Protein AF-U9UB46-F1 (afdb_monomer_lite)

Structure (mmCIF, N/CA/C/O backbone):
data_AF-U9UB46-F1
#
_entry.id   AF-U9UB46-F1
#
loop_
_atom_site.group_PDB
_atom_site.id
_atom_site.type_symbol
_atom_site.label_atom_id
_atom_site.label_alt_id
_atom_site.label_comp_id
_atom_site.label_asym_id
_atom_site.label_entity_id
_atom_site.label_seq_id
_atom_site.pdbx_PDB_ins_code
_atom_site.Cartn_x
_atom_site.Cartn_y
_atom_site.Cartn_z
_atom_site.occupancy
_atom_site.B_iso_or_equiv
_atom_site.auth_seq_id
_atom_site.auth_comp_id
_atom_site.auth_asym_id
_atom_site.auth_atom_id
_atom_site.pdbx_PDB_model_num
ATOM 1 N N . MET A 1 1 ? -21.158 -23.247 42.282 1.00 61.62 1 MET A N 1
ATOM 2 C CA . MET A 1 1 ? -21.347 -22.421 41.066 1.00 61.62 1 MET A CA 1
ATOM 3 C C . MET A 1 1 ? -20.046 -21.757 40.609 1.00 61.62 1 MET A C 1
ATOM 5 O O . MET A 1 1 ? -19.704 -21.899 39.445 1.00 61.62 1 MET A O 1
ATOM 9 N N . VAL A 1 2 ? -19.279 -21.128 41.511 1.00 70.00 2 VAL A N 1
ATOM 10 C CA . VAL A 1 2 ? -18.001 -20.440 41.208 1.00 70.00 2 VAL A CA 1
ATOM 11 C C . VAL A 1 2 ? -16.960 -21.333 40.509 1.00 70.00 2 VAL A C 1
ATOM 13 O O . VAL A 1 2 ? -16.405 -20.925 39.495 1.00 70.00 2 VAL A O 1
ATOM 16 N N . ASN A 1 3 ? -16.767 -22.579 40.958 1.00 81.56 3 ASN A N 1
ATOM 17 C CA . ASN A 1 3 ? -15.775 -23.486 40.353 1.00 81.56 3 ASN A CA 1
ATOM 18 C C . ASN A 1 3 ? -16.046 -23.784 38.868 1.00 81.56 3 ASN A C 1
ATOM 20 O O . ASN A 1 3 ? -15.108 -23.881 38.090 1.00 81.56 3 ASN A O 1
ATOM 24 N N . ASN A 1 4 ? -17.315 -23.866 38.450 1.00 88.19 4 ASN A N 1
ATOM 25 C CA . ASN A 1 4 ? -17.672 -24.110 37.048 1.00 88.19 4 ASN A CA 1
ATOM 26 C C . ASN A 1 4 ? -17.354 -22.896 36.155 1.00 88.19 4 ASN A C 1
ATOM 28 O O . ASN A 1 4 ? -16.895 -23.063 35.028 1.00 88.19 4 ASN A O 1
ATOM 32 N N . ILE A 1 5 ? -17.550 -21.681 36.679 1.00 91.56 5 ILE A N 1
ATOM 33 C CA . ILE A 1 5 ? -17.227 -20.434 35.973 1.00 91.56 5 ILE A CA 1
ATOM 34 C C . ILE A 1 5 ? -15.712 -20.323 35.768 1.00 91.56 5 ILE A C 1
ATOM 36 O O . ILE A 1 5 ? -15.276 -20.035 34.657 1.00 91.56 5 ILE A O 1
ATOM 40 N N . ILE A 1 6 ? -14.915 -20.622 36.801 1.00 92.75 6 ILE A N 1
ATOM 41 C CA . ILE A 1 6 ? -13.445 -20.605 36.716 1.00 92.75 6 ILE A CA 1
ATOM 42 C C . ILE A 1 6 ? -12.946 -21.620 35.680 1.00 92.75 6 ILE A C 1
ATOM 44 O O . ILE A 1 6 ? -12.137 -21.270 34.827 1.00 92.75 6 ILE A O 1
ATOM 48 N N . THR A 1 7 ? -13.466 -22.853 35.683 1.00 93.88 7 THR A N 1
ATOM 49 C CA . THR A 1 7 ? -13.070 -23.864 34.688 1.00 93.88 7 THR A CA 1
ATOM 50 C C . THR A 1 7 ? -13.372 -23.410 33.260 1.00 93.88 7 THR A C 1
ATOM 52 O O . THR A 1 7 ? -12.516 -23.539 32.391 1.00 93.88 7 THR A O 1
ATOM 55 N N . ARG A 1 8 ? -14.553 -22.827 33.012 1.00 95.44 8 ARG A N 1
ATOM 56 C CA . ARG A 1 8 ? -14.918 -22.317 31.680 1.00 95.44 8 ARG A CA 1
ATOM 57 C C . ARG A 1 8 ? -14.024 -21.161 31.232 1.00 95.44 8 ARG A C 1
ATOM 59 O O . ARG A 1 8 ? -13.674 -21.114 30.058 1.00 95.44 8 ARG A O 1
ATOM 66 N N . LEU A 1 9 ? -13.654 -20.258 32.142 1.00 94.94 9 LEU A N 1
ATOM 67 C CA . LEU A 1 9 ? -12.725 -19.165 31.842 1.00 94.94 9 LEU A CA 1
ATOM 68 C C . LEU A 1 9 ? -11.337 -19.692 31.470 1.00 94.94 9 LEU A C 1
ATOM 70 O O . LEU A 1 9 ? -10.798 -19.268 30.454 1.00 94.94 9 LEU A O 1
ATOM 74 N N . ASN A 1 10 ? -10.816 -20.670 32.214 1.00 95.12 10 ASN A N 1
ATOM 75 C CA . ASN A 1 10 ? -9.520 -21.279 31.911 1.00 95.12 10 ASN A CA 1
ATOM 76 C C . ASN A 1 10 ? -9.524 -21.970 30.539 1.00 95.12 10 ASN A C 1
ATOM 78 O O . ASN A 1 10 ? -8.597 -21.788 29.758 1.00 95.12 10 ASN A O 1
ATOM 82 N N . THR A 1 11 ? -10.588 -22.711 30.203 1.00 96.19 11 THR A N 1
ATOM 83 C CA . THR A 1 11 ? -10.715 -23.354 28.884 1.00 96.19 11 THR A CA 1
ATOM 84 C C . THR A 1 11 ? -10.744 -22.336 27.744 1.00 96.19 11 THR A C 1
ATOM 86 O O . THR A 1 11 ? -10.134 -22.567 26.704 1.00 96.19 11 THR A O 1
ATOM 89 N N . ILE A 1 12 ? -11.435 -21.206 27.927 1.00 95.88 12 ILE A N 1
ATOM 90 C CA . ILE A 1 12 ? -11.475 -20.130 26.926 1.00 95.88 12 ILE A CA 1
ATOM 91 C C . ILE A 1 12 ? -10.100 -19.474 26.789 1.00 95.88 12 ILE A C 1
ATOM 93 O O . ILE A 1 12 ? -9.638 -19.261 25.673 1.00 95.88 12 ILE A O 1
ATOM 97 N N . GLU A 1 13 ? -9.434 -19.170 27.904 1.00 96.56 13 GLU A N 1
ATOM 98 C CA . GLU A 1 13 ? -8.098 -18.571 27.893 1.00 96.56 13 GLU A CA 1
ATOM 99 C C . GLU A 1 13 ? -7.085 -19.463 27.165 1.00 96.56 13 GLU A C 1
ATOM 101 O O . GLU A 1 13 ? -6.278 -18.976 26.371 1.00 96.56 13 GLU A O 1
ATOM 106 N N . GLU A 1 14 ? -7.152 -20.772 27.396 1.00 95.75 14 GLU A N 1
ATOM 107 C CA . GLU A 1 14 ? -6.266 -21.747 26.768 1.00 95.75 14 GLU A CA 1
ATOM 108 C C . GLU A 1 14 ? -6.552 -21.919 25.273 1.00 95.75 14 GLU A C 1
ATOM 110 O O . GLU A 1 14 ? -5.617 -21.908 24.471 1.00 95.75 14 GLU A O 1
ATOM 115 N N . ALA A 1 15 ? -7.828 -21.973 24.873 1.00 95.25 15 ALA A N 1
ATOM 116 C CA . ALA A 1 15 ? -8.214 -21.979 23.462 1.00 95.25 15 ALA A CA 1
ATOM 117 C C . ALA A 1 15 ? -7.702 -20.725 22.735 1.00 95.25 15 ALA A C 1
ATOM 119 O O . ALA A 1 15 ? -7.036 -20.838 21.709 1.00 95.25 15 ALA A O 1
ATOM 120 N N . CYS A 1 16 ? -7.905 -19.542 23.324 1.00 95.75 16 CYS A N 1
ATOM 121 C CA . CYS A 1 16 ? -7.392 -18.291 22.773 1.00 95.75 16 CYS A CA 1
ATOM 122 C C . CYS A 1 16 ? -5.865 -18.315 22.636 1.00 95.75 16 CYS A C 1
ATOM 124 O O . CYS A 1 16 ? -5.337 -17.945 21.589 1.00 95.75 16 CYS A O 1
ATOM 126 N N . ARG A 1 17 ? -5.132 -18.762 23.666 1.00 95.19 17 ARG A N 1
ATOM 127 C CA . ARG A 1 17 ? -3.665 -18.868 23.596 1.00 95.19 17 ARG A CA 1
ATOM 128 C C . ARG A 1 17 ? -3.203 -19.785 22.464 1.00 95.19 17 ARG A C 1
ATOM 130 O O . ARG A 1 17 ? -2.252 -19.436 21.764 1.00 95.19 17 ARG A O 1
ATOM 137 N N . ASN A 1 18 ? -3.875 -20.916 22.271 1.00 94.25 18 ASN A N 1
ATOM 138 C CA . ASN A 1 18 ? -3.551 -21.857 21.204 1.00 94.25 18 ASN A CA 1
ATOM 139 C C . ASN A 1 18 ? -3.814 -21.255 19.818 1.00 94.25 18 ASN A C 1
ATOM 141 O O . ASN A 1 18 ? -2.948 -21.350 18.947 1.00 94.25 18 ASN A O 1
ATOM 145 N N . ASP A 1 19 ? -4.940 -20.564 19.636 1.00 96.69 19 ASP A N 1
ATOM 146 C CA . ASP A 1 19 ? -5.269 -19.888 18.377 1.00 96.69 19 ASP A CA 1
ATOM 147 C C . ASP A 1 19 ? -4.234 -18.808 18.035 1.00 96.69 19 ASP A C 1
ATOM 149 O O . ASP A 1 19 ? -3.717 -18.765 16.916 1.00 96.69 19 ASP A O 1
ATOM 153 N N . PHE A 1 20 ? -3.851 -17.976 19.011 1.00 95.50 20 PHE A N 1
ATOM 154 C CA . PHE A 1 20 ? -2.800 -16.974 18.815 1.00 95.50 20 PHE A CA 1
ATOM 155 C C . PHE A 1 20 ? -1.446 -17.608 18.475 1.00 95.50 20 PHE A C 1
ATOM 15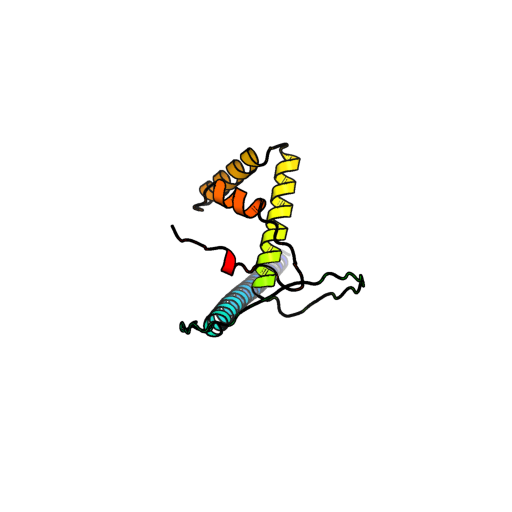7 O O . PHE A 1 20 ? -0.734 -17.095 17.611 1.00 95.50 20 PHE A O 1
ATOM 164 N N . SER A 1 21 ? -1.094 -18.734 19.102 1.00 95.81 21 SER A N 1
ATOM 165 C CA . SER A 1 21 ? 0.140 -19.462 18.787 1.00 95.81 21 SER A CA 1
ATOM 166 C C . SER A 1 21 ? 0.131 -20.011 17.355 1.00 95.81 21 SER A C 1
ATOM 168 O O . SER A 1 21 ? 1.111 -19.844 16.626 1.00 95.81 21 SER A O 1
ATOM 170 N N . ALA A 1 22 ? -0.993 -20.582 16.911 1.00 94.56 22 ALA A N 1
ATOM 171 C CA . ALA A 1 22 ? -1.159 -21.087 15.549 1.00 94.56 22 ALA A CA 1
ATOM 172 C C . ALA A 1 22 ? -1.092 -19.968 14.494 1.00 94.56 22 ALA A C 1
ATOM 174 O O . ALA A 1 22 ? -0.467 -20.133 13.440 1.00 94.56 22 ALA A O 1
ATOM 175 N N . ILE A 1 23 ? -1.687 -18.806 14.785 1.00 95.88 23 ILE A N 1
ATOM 176 C CA . ILE A 1 23 ? -1.578 -17.610 13.941 1.00 95.88 23 ILE A CA 1
ATOM 177 C C . ILE A 1 23 ? -0.115 -17.172 13.839 1.00 95.88 23 ILE A C 1
ATOM 179 O O . ILE A 1 23 ? 0.371 -16.932 12.735 1.00 95.88 23 ILE A O 1
ATOM 183 N N . ASN A 1 24 ? 0.605 -17.120 14.962 1.00 95.62 24 ASN A N 1
ATOM 184 C CA . ASN A 1 24 ? 2.001 -16.693 14.977 1.00 95.62 24 ASN A CA 1
ATOM 185 C C . ASN A 1 24 ? 2.894 -17.626 14.141 1.00 95.62 24 ASN A C 1
ATOM 187 O O . ASN A 1 24 ? 3.654 -17.159 13.295 1.00 95.62 24 ASN A O 1
ATOM 191 N N . ALA A 1 25 ? 2.717 -18.943 14.284 1.00 95.62 25 ALA A N 1
ATOM 192 C CA . ALA A 1 25 ? 3.411 -19.935 13.462 1.00 95.62 25 ALA A CA 1
ATOM 193 C C . ALA A 1 25 ? 3.093 -19.780 11.961 1.00 95.62 25 ALA A C 1
ATOM 195 O O . ALA A 1 25 ? 3.973 -19.914 11.108 1.00 95.62 25 ALA A O 1
ATOM 196 N N . SER A 1 26 ? 1.843 -19.452 11.623 1.00 95.25 26 SER A N 1
ATOM 197 C CA . SER A 1 26 ? 1.428 -19.217 10.234 1.00 95.25 26 SER A CA 1
ATOM 198 C C . SER A 1 26 ? 2.079 -17.963 9.639 1.00 95.25 26 SER A C 1
ATOM 200 O O . SER A 1 26 ? 2.492 -17.979 8.477 1.00 95.25 26 SER A O 1
ATOM 202 N N . ILE A 1 27 ? 2.215 -16.893 10.430 1.00 94.19 27 ILE A N 1
ATOM 203 C CA . ILE A 1 27 ? 2.903 -15.657 10.028 1.00 94.19 27 ILE A CA 1
ATOM 204 C C . ILE A 1 27 ? 4.387 -15.932 9.767 1.00 94.19 27 ILE A C 1
ATOM 206 O O . ILE A 1 27 ? 4.897 -15.546 8.714 1.00 94.19 27 ILE A O 1
ATOM 210 N N . GLU A 1 28 ? 5.069 -16.634 10.675 1.00 96.94 28 GLU A N 1
ATOM 211 C CA . GLU A 1 28 ? 6.480 -17.002 10.501 1.00 96.94 28 GLU A CA 1
ATOM 212 C C . GLU A 1 28 ? 6.692 -17.847 9.239 1.00 96.94 28 GLU A C 1
ATOM 214 O O . GLU A 1 28 ? 7.614 -17.601 8.457 1.00 96.94 28 GLU A O 1
ATOM 219 N N . ASN A 1 29 ? 5.803 -18.810 8.982 1.00 95.81 29 ASN A N 1
ATOM 220 C CA . ASN A 1 29 ? 5.885 -19.643 7.787 1.00 95.81 29 ASN A CA 1
ATOM 221 C C . ASN A 1 29 ? 5.721 -18.821 6.494 1.00 95.81 29 ASN A C 1
ATOM 223 O O . ASN A 1 29 ? 6.482 -19.003 5.543 1.00 95.81 29 ASN A O 1
ATOM 227 N N . LEU A 1 30 ? 4.779 -17.871 6.468 1.00 95.06 30 LEU A N 1
ATOM 228 C CA . LEU A 1 30 ? 4.592 -16.957 5.334 1.00 95.06 30 LEU A CA 1
ATOM 229 C C . LEU A 1 30 ? 5.812 -16.056 5.104 1.00 95.06 30 LEU A C 1
ATOM 231 O O . LEU A 1 30 ? 6.216 -15.847 3.958 1.00 95.06 30 LEU A O 1
ATOM 235 N N . GLN A 1 31 ? 6.418 -15.538 6.175 1.00 94.31 31 GLN A N 1
ATOM 236 C CA . GLN A 1 31 ? 7.637 -14.732 6.083 1.00 94.31 31 GLN A CA 1
ATOM 237 C C . GLN A 1 31 ? 8.795 -15.537 5.486 1.00 94.31 31 GLN A C 1
ATOM 239 O O . GLN A 1 31 ? 9.453 -15.073 4.551 1.00 94.31 31 GLN A O 1
ATOM 244 N N . ASN A 1 32 ? 9.005 -16.762 5.972 1.00 90.94 32 ASN A N 1
ATOM 245 C CA . ASN A 1 32 ? 10.041 -17.657 5.461 1.00 90.94 32 ASN A CA 1
ATOM 246 C C . ASN A 1 32 ? 9.821 -18.004 3.984 1.00 90.94 32 ASN A C 1
ATOM 248 O O . ASN A 1 32 ? 10.773 -18.007 3.199 1.00 90.94 32 ASN A O 1
ATOM 252 N N . GLU A 1 33 ? 8.570 -18.234 3.584 1.00 93.94 33 GLU A N 1
ATOM 253 C CA . GLU A 1 33 ? 8.228 -18.492 2.189 1.00 93.94 33 GLU A CA 1
ATOM 254 C C . GLU A 1 33 ? 8.548 -17.286 1.296 1.00 93.94 33 GLU A C 1
ATOM 256 O O . GLU A 1 33 ? 9.203 -17.449 0.265 1.00 93.94 33 GLU A O 1
ATOM 261 N N . MET A 1 34 ? 8.179 -16.065 1.702 1.00 86.19 34 MET A N 1
ATOM 262 C CA . MET A 1 34 ? 8.523 -14.858 0.939 1.00 86.19 34 MET A CA 1
ATOM 263 C C . MET A 1 34 ? 10.036 -14.684 0.776 1.00 86.19 34 MET A C 1
ATOM 265 O O . MET A 1 34 ? 10.506 -14.396 -0.327 1.00 86.19 34 MET A O 1
ATOM 269 N N . ILE A 1 35 ? 10.808 -14.887 1.849 1.00 89.50 35 ILE A N 1
ATOM 270 C CA . ILE A 1 35 ? 12.276 -14.799 1.810 1.00 89.50 35 ILE A CA 1
ATOM 271 C C . ILE A 1 35 ? 12.842 -15.814 0.812 1.00 89.50 35 ILE A C 1
ATOM 273 O O . ILE A 1 35 ? 13.701 -15.474 -0.008 1.00 89.50 35 ILE A O 1
ATOM 277 N N . ARG A 1 36 ? 12.341 -17.054 0.842 1.00 88.06 36 ARG A N 1
ATOM 278 C CA . ARG A 1 36 ? 12.763 -18.117 -0.075 1.00 88.06 36 ARG A CA 1
ATOM 279 C C . ARG A 1 36 ? 12.480 -17.750 -1.529 1.00 88.06 36 ARG A C 1
ATOM 281 O O . ARG A 1 36 ? 13.377 -17.861 -2.363 1.00 88.06 36 ARG A O 1
ATOM 288 N N . GLN A 1 37 ? 11.268 -17.288 -1.828 1.00 83.38 37 GLN A N 1
ATOM 289 C CA . GLN A 1 37 ? 10.874 -16.896 -3.184 1.00 83.38 37 GLN A CA 1
ATOM 290 C C . GLN A 1 37 ? 11.728 -15.734 -3.705 1.00 83.38 37 GLN A C 1
ATOM 292 O O . GLN A 1 37 ? 12.193 -15.766 -4.846 1.00 83.38 37 GLN A O 1
ATOM 297 N N . TYR A 1 38 ? 12.030 -14.753 -2.852 1.00 77.31 38 TYR A N 1
ATOM 298 C CA . TYR A 1 38 ? 12.912 -13.642 -3.206 1.00 77.31 38 TYR A CA 1
ATOM 299 C C . TYR A 1 38 ? 14.348 -14.104 -3.506 1.00 77.31 38 TYR A C 1
ATOM 301 O O . TYR A 1 38 ? 14.959 -13.676 -4.488 1.00 77.31 38 TYR A O 1
ATOM 309 N N . ALA A 1 39 ? 14.890 -15.026 -2.703 1.00 74.94 39 ALA A N 1
ATOM 310 C CA . ALA A 1 39 ? 16.221 -15.589 -2.924 1.00 74.94 39 ALA A CA 1
ATOM 311 C C . ALA A 1 39 ? 16.315 -16.396 -4.232 1.00 74.94 39 ALA A C 1
ATOM 313 O O . ALA A 1 39 ? 17.333 -16.326 -4.926 1.00 74.94 39 ALA A O 1
ATOM 314 N N . VAL A 1 40 ? 15.262 -17.139 -4.584 1.00 74.81 40 VAL A N 1
ATOM 315 C CA . VAL A 1 40 ? 15.181 -17.890 -5.847 1.00 74.81 40 VAL A CA 1
ATOM 316 C C . VAL A 1 40 ? 15.110 -16.938 -7.039 1.00 74.81 40 VAL A C 1
ATOM 318 O O . VAL A 1 40 ? 15.912 -17.071 -7.961 1.00 74.81 40 VAL A O 1
ATOM 321 N N . ALA A 1 41 ? 14.230 -15.933 -6.999 1.00 70.38 41 ALA A N 1
ATOM 322 C CA . ALA A 1 41 ? 14.102 -14.946 -8.071 1.00 70.38 41 ALA A CA 1
ATOM 323 C C . ALA A 1 41 ? 15.423 -14.200 -8.338 1.00 70.38 41 ALA A C 1
ATOM 325 O O . ALA A 1 41 ? 15.791 -13.983 -9.491 1.00 70.38 41 ALA A O 1
ATOM 326 N N . ARG A 1 42 ? 16.189 -13.885 -7.282 1.00 66.06 42 ARG A N 1
ATOM 327 C CA . ARG A 1 42 ? 17.497 -13.223 -7.400 1.00 66.06 42 ARG A CA 1
ATOM 328 C C . ARG A 1 42 ? 18.570 -14.089 -8.069 1.00 66.06 42 ARG A C 1
ATOM 330 O O . ARG A 1 42 ? 19.461 -13.545 -8.707 1.00 66.06 42 ARG A O 1
ATOM 337 N N . ARG A 1 43 ? 18.514 -15.418 -7.934 1.00 59.66 43 ARG A N 1
ATOM 338 C CA . ARG A 1 43 ? 19.479 -16.335 -8.576 1.00 59.66 43 ARG A CA 1
ATOM 339 C C . ARG A 1 43 ? 19.187 -16.596 -10.053 1.00 59.66 43 ARG A C 1
ATOM 341 O O . ARG A 1 43 ? 20.079 -17.051 -10.757 1.00 59.66 43 ARG A O 1
ATOM 348 N N . ILE A 1 44 ? 17.959 -16.344 -10.503 1.00 59.38 44 ILE A N 1
ATOM 349 C CA . ILE A 1 44 ? 17.527 -16.582 -11.889 1.00 59.38 44 ILE A CA 1
ATOM 350 C C . ILE A 1 44 ? 17.785 -15.350 -12.780 1.00 59.38 44 ILE A C 1
ATOM 352 O O . ILE A 1 44 ? 17.693 -15.460 -14.000 1.00 59.38 44 ILE A O 1
ATOM 356 N N . GLN A 1 45 ? 18.171 -14.193 -12.218 1.00 47.12 45 GLN A N 1
ATOM 357 C CA . GLN A 1 45 ? 18.673 -13.081 -13.034 1.00 47.12 45 GLN A CA 1
ATOM 358 C C . GLN A 1 45 ? 20.022 -13.458 -13.675 1.00 47.12 45 GLN A C 1
ATOM 360 O O . GLN A 1 45 ? 20.973 -13.751 -12.943 1.00 47.12 45 GLN A O 1
ATOM 365 N N . PRO A 1 46 ? 20.141 -13.439 -15.017 1.00 45.09 46 PRO A N 1
ATOM 366 C CA . PRO A 1 46 ? 21.428 -13.565 -15.678 1.00 45.09 46 PRO A CA 1
ATOM 367 C C . PRO A 1 46 ? 22.274 -12.341 -15.326 1.00 45.09 46 PRO A C 1
ATOM 369 O O . PRO A 1 46 ? 21.835 -11.208 -15.499 1.00 45.09 46 PRO A O 1
ATOM 372 N N . VAL A 1 47 ? 23.498 -12.564 -14.850 1.00 46.59 47 VAL A N 1
ATOM 373 C CA . VAL A 1 47 ? 24.552 -11.550 -14.942 1.00 46.59 47 VAL A CA 1
ATOM 374 C C . VAL A 1 47 ? 24.775 -11.318 -16.434 1.00 46.59 47 VAL A C 1
ATOM 376 O O . VAL A 1 47 ? 25.342 -12.174 -17.116 1.00 46.59 47 VAL A O 1
ATOM 379 N N . GLU A 1 48 ? 24.252 -10.210 -16.956 1.00 42.84 48 GLU A N 1
ATOM 380 C CA . GLU A 1 48 ? 24.527 -9.774 -18.320 1.00 42.84 48 GLU A CA 1
ATOM 381 C C . GLU A 1 48 ? 26.034 -9.553 -18.436 1.00 42.84 48 GLU A C 1
ATOM 383 O O . GLU A 1 48 ? 26.616 -8.650 -17.840 1.00 42.84 48 GLU A O 1
ATOM 388 N N . THR A 1 49 ? 26.687 -10.477 -19.134 1.00 40.31 49 THR A N 1
ATOM 389 C CA . THR A 1 49 ? 28.069 -10.310 -19.558 1.00 40.31 49 THR A CA 1
ATOM 390 C C . TH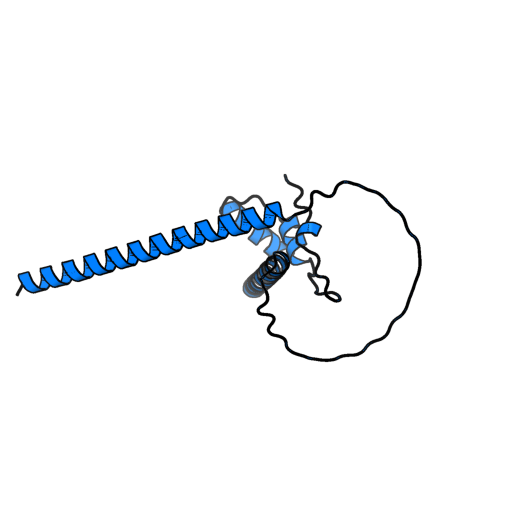R A 1 49 ? 27.997 -9.544 -20.868 1.00 40.31 49 THR A C 1
ATOM 392 O O . THR A 1 49 ? 27.465 -10.068 -21.847 1.00 40.31 49 THR A O 1
ATOM 395 N N . ASP A 1 50 ? 28.486 -8.306 -20.857 1.00 41.75 50 ASP A N 1
ATOM 396 C CA . ASP A 1 50 ? 28.576 -7.424 -22.018 1.00 41.75 50 ASP A CA 1
ATOM 397 C C . ASP A 1 50 ? 29.166 -8.159 -23.230 1.00 41.75 50 ASP A C 1
ATOM 399 O O . ASP A 1 50 ? 30.370 -8.414 -23.296 1.00 41.75 50 ASP A O 1
ATOM 403 N N . GLN A 1 51 ? 28.334 -8.471 -24.224 1.00 39.50 51 GLN A N 1
ATOM 404 C CA . GLN A 1 51 ? 28.799 -8.725 -25.584 1.00 39.50 51 GLN A CA 1
ATOM 405 C C . GLN A 1 51 ? 27.941 -7.940 -26.571 1.00 39.50 51 GLN A C 1
ATOM 407 O O . GLN A 1 51 ? 26.846 -8.330 -26.968 1.00 39.50 51 GLN A O 1
ATOM 412 N N . LEU A 1 52 ? 28.505 -6.794 -26.946 1.00 42.00 52 LEU A N 1
ATOM 413 C CA . LEU A 1 52 ? 28.146 -5.972 -28.089 1.00 42.00 52 LEU A CA 1
ATOM 414 C C . LEU A 1 52 ? 28.069 -6.832 -29.360 1.00 42.00 52 LEU A C 1
ATOM 416 O O . LEU A 1 52 ? 29.066 -7.424 -29.772 1.00 42.00 52 LEU A O 1
ATOM 420 N N . SER A 1 53 ? 26.922 -6.833 -30.034 1.00 33.25 53 SER A N 1
ATOM 421 C CA . SER A 1 53 ? 26.852 -7.183 -31.452 1.00 33.25 53 SER A CA 1
ATOM 422 C C . SER A 1 53 ? 25.754 -6.380 -32.138 1.00 33.25 53 SER A C 1
ATOM 424 O O . SER A 1 53 ? 24.595 -6.392 -31.730 1.00 33.25 53 SER A O 1
ATOM 426 N N . MET A 1 54 ? 26.171 -5.625 -33.150 1.00 37.19 54 MET A N 1
ATOM 427 C CA . MET A 1 54 ? 25.332 -4.796 -34.003 1.00 37.19 54 MET A CA 1
ATOM 428 C C . MET A 1 54 ? 24.551 -5.642 -35.011 1.00 37.19 54 MET A C 1
ATOM 430 O O . MET A 1 54 ? 25.121 -6.557 -35.600 1.00 37.19 54 MET A O 1
ATOM 434 N N . ALA A 1 55 ? 23.312 -5.251 -35.313 1.00 30.41 55 ALA A N 1
ATOM 435 C CA . ALA A 1 55 ? 22.726 -5.447 -36.638 1.00 30.41 55 ALA A CA 1
ATOM 436 C C . ALA A 1 55 ? 21.580 -4.455 -36.893 1.00 30.41 55 ALA A C 1
ATOM 438 O O . ALA A 1 55 ? 20.760 -4.165 -36.026 1.00 30.41 55 ALA A O 1
ATOM 439 N N . ASP A 1 56 ? 21.595 -3.938 -38.113 1.00 32.34 56 ASP A N 1
ATOM 440 C CA . ASP A 1 56 ? 20.895 -2.786 -38.664 1.00 32.34 56 ASP A CA 1
ATOM 441 C C . ASP A 1 56 ? 19.410 -2.991 -39.047 1.00 32.34 56 ASP A C 1
ATOM 443 O O . ASP A 1 56 ? 18.992 -4.072 -39.447 1.00 32.34 56 ASP A O 1
ATOM 447 N N . LYS A 1 57 ? 18.717 -1.838 -39.104 1.00 33.81 57 LYS A N 1
ATOM 448 C CA . LYS A 1 57 ? 17.729 -1.364 -40.109 1.00 33.81 57 LYS A CA 1
ATOM 449 C C . LYS A 1 57 ? 16.257 -1.851 -40.186 1.00 33.81 57 LYS A C 1
ATOM 451 O O . LYS A 1 57 ? 15.935 -3.001 -40.446 1.00 33.81 57 LYS A O 1
ATOM 456 N N . SER A 1 58 ? 15.422 -0.795 -40.221 1.00 36.50 58 SER A N 1
ATOM 457 C CA . SER A 1 58 ? 14.294 -0.456 -41.128 1.00 36.50 58 SER A CA 1
ATOM 458 C C . SER A 1 58 ? 12.841 -0.895 -40.847 1.00 36.50 58 SER A C 1
ATOM 460 O O . SER A 1 58 ? 12.470 -2.045 -41.020 1.00 36.50 58 SER A O 1
ATOM 462 N N . GLU A 1 59 ? 12.047 0.137 -40.518 1.00 34.84 59 GLU A N 1
ATOM 463 C CA . GLU A 1 59 ? 10.779 0.624 -41.115 1.00 34.84 59 GLU A CA 1
ATOM 464 C C . GLU A 1 59 ? 9.491 -0.233 -41.245 1.00 34.84 59 GLU A C 1
ATOM 466 O O . GLU A 1 59 ? 9.421 -1.207 -41.981 1.00 34.84 59 GLU A O 1
ATOM 471 N N . THR A 1 60 ? 8.423 0.346 -40.660 1.00 31.84 60 THR A N 1
ATOM 472 C CA . THR A 1 60 ? 7.032 0.503 -41.157 1.00 31.84 60 THR A CA 1
ATOM 473 C C . THR A 1 60 ? 6.128 -0.726 -41.338 1.00 31.84 60 THR A C 1
ATOM 475 O O . THR A 1 60 ? 6.329 -1.531 -42.234 1.00 31.84 60 THR A O 1
ATOM 478 N N . SER A 1 61 ? 4.998 -0.760 -40.607 1.00 29.44 61 SER A N 1
ATOM 479 C CA . SER A 1 61 ? 3.636 -0.741 -41.196 1.00 29.44 61 SER A CA 1
ATOM 480 C C . SER A 1 61 ? 2.530 -0.827 -40.127 1.00 29.44 61 SER A C 1
ATOM 482 O O . SER A 1 61 ? 2.615 -1.595 -39.171 1.00 29.44 61 SER A O 1
ATOM 484 N N . ASN A 1 62 ? 1.478 -0.028 -40.310 1.00 42.59 62 ASN A N 1
ATOM 485 C CA . ASN A 1 62 ? 0.248 -0.013 -39.517 1.00 42.59 62 ASN A CA 1
ATOM 486 C C . ASN A 1 62 ? -0.712 -1.120 -39.983 1.00 42.59 62 ASN A C 1
ATOM 488 O O . ASN A 1 62 ? -0.949 -1.207 -41.183 1.00 42.59 62 ASN A O 1
ATOM 492 N N . GLN A 1 63 ? -1.394 -1.828 -39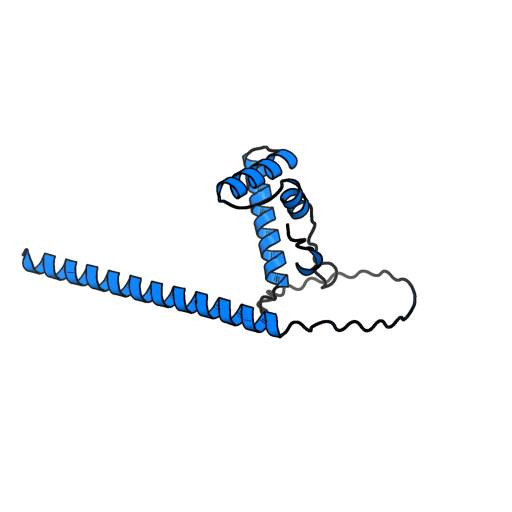.071 1.00 31.95 63 GLN A N 1
ATOM 493 C CA . GLN A 1 63 ? -2.814 -2.178 -39.261 1.00 31.95 63 GLN A CA 1
ATOM 494 C C . GLN A 1 63 ? -3.473 -2.726 -37.985 1.00 31.95 63 GLN A C 1
ATOM 496 O O . GLN A 1 63 ? -2.960 -3.599 -37.292 1.00 31.95 63 GLN A O 1
ATOM 501 N N . SER A 1 64 ? -4.639 -2.155 -37.700 1.00 43.28 64 SER A N 1
ATOM 502 C CA . SER A 1 64 ? -5.624 -2.488 -36.673 1.00 43.28 64 SER A CA 1
ATOM 503 C C . SER A 1 64 ? -6.229 -3.882 -36.837 1.00 43.28 64 SER A C 1
ATOM 505 O O . SER A 1 64 ? -6.492 -4.257 -37.968 1.00 43.28 64 SER A O 1
ATOM 507 N N . HIS A 1 65 ? -6.613 -4.547 -35.741 1.00 31.62 65 HIS A N 1
ATOM 508 C CA . HIS A 1 65 ? -7.932 -5.184 -35.595 1.00 31.62 65 HIS A CA 1
ATOM 509 C C . HIS A 1 65 ? -8.195 -5.530 -34.120 1.00 31.62 65 HIS A C 1
ATOM 511 O O . HIS A 1 65 ? -7.363 -6.126 -33.438 1.00 31.62 65 HIS A O 1
ATOM 517 N N . ALA A 1 66 ? -9.357 -5.099 -33.628 1.00 42.50 66 ALA A N 1
ATOM 518 C CA . ALA A 1 66 ? -9.893 -5.456 -32.323 1.00 42.50 66 ALA A CA 1
ATOM 519 C C . ALA A 1 66 ? -10.175 -6.960 -32.252 1.00 42.50 66 ALA A C 1
ATOM 521 O O . ALA A 1 66 ? -10.641 -7.520 -33.237 1.00 42.50 66 ALA A O 1
ATOM 522 N N . ASN A 1 67 ? -9.965 -7.565 -31.081 1.00 34.03 67 ASN A N 1
ATOM 523 C CA . ASN A 1 67 ? -10.811 -8.637 -30.565 1.00 34.03 67 ASN A CA 1
ATOM 524 C C . ASN A 1 67 ? -10.688 -8.704 -29.042 1.00 34.03 67 ASN A C 1
ATOM 526 O O . ASN A 1 67 ? -9.605 -8.829 -28.472 1.00 34.03 67 ASN A O 1
ATOM 530 N N . SER A 1 68 ? -11.846 -8.589 -28.408 1.00 47.47 68 SER A N 1
ATOM 531 C CA . SER A 1 68 ? -12.092 -8.821 -26.997 1.00 47.47 68 SER A CA 1
ATOM 532 C C . SER A 1 68 ? -11.985 -10.315 -26.706 1.00 47.47 68 SER A C 1
ATOM 534 O O . SER A 1 68 ? -12.701 -11.113 -27.304 1.00 47.47 68 SER A O 1
ATOM 536 N N . SER A 1 69 ? -11.173 -10.692 -25.729 1.00 37.62 69 SER A N 1
ATOM 537 C CA . SER A 1 69 ? -11.360 -11.946 -25.003 1.00 37.62 69 SER A CA 1
ATOM 538 C C . SER A 1 69 ? -10.819 -11.753 -23.598 1.00 37.62 69 SER A C 1
ATOM 540 O O . SER A 1 69 ? -9.616 -11.573 -23.400 1.00 37.62 69 SER A O 1
ATOM 542 N N . GLY A 1 70 ? -11.734 -11.729 -22.631 1.00 49.69 70 GLY A N 1
ATOM 543 C CA . GLY A 1 70 ? -11.388 -11.799 -21.225 1.00 49.69 70 GLY A CA 1
ATOM 544 C C . GLY A 1 70 ? -10.585 -13.067 -20.972 1.00 49.69 70 GLY A C 1
ATOM 545 O O . GLY A 1 70 ? -11.045 -14.167 -21.260 1.00 49.69 70 GLY A O 1
ATOM 546 N N . SER A 1 71 ? -9.386 -12.890 -20.437 1.00 41.00 71 SER A N 1
ATOM 547 C CA . SER A 1 71 ? -8.674 -13.932 -19.717 1.00 41.00 71 SER A CA 1
ATOM 548 C C . SER A 1 71 ? -8.408 -13.356 -18.343 1.00 41.00 71 SER A C 1
ATOM 550 O O . SER A 1 71 ? -7.656 -12.388 -18.195 1.00 41.00 71 SER A O 1
ATOM 552 N N . SER A 1 72 ? -9.080 -13.906 -17.337 1.00 51.62 72 SER A N 1
ATOM 553 C CA . SER A 1 72 ? -8.593 -13.825 -15.970 1.00 51.62 72 SER A CA 1
ATOM 554 C C . SER A 1 72 ? -7.293 -14.620 -15.932 1.00 51.62 72 SER A C 1
ATOM 556 O O . SER A 1 72 ? -7.297 -15.813 -15.647 1.00 51.62 72 SER A O 1
ATOM 558 N N . ASP A 1 73 ? -6.187 -13.959 -16.276 1.00 43.62 73 ASP A N 1
ATOM 559 C CA . ASP A 1 73 ? -4.845 -14.509 -16.130 1.00 43.62 73 ASP A CA 1
ATOM 560 C C . ASP A 1 73 ? -4.545 -14.636 -14.635 1.00 43.62 73 ASP A C 1
ATOM 562 O O . ASP A 1 73 ? -3.932 -13.769 -14.014 1.00 43.62 73 ASP A O 1
ATOM 566 N N . SER A 1 74 ? -4.965 -15.748 -14.039 1.00 50.47 74 SER A N 1
ATOM 567 C CA . SER A 1 74 ? -4.385 -16.260 -12.800 1.00 50.47 74 SER A CA 1
ATOM 568 C C . SER A 1 74 ? -3.098 -17.026 -13.127 1.00 50.47 74 SER A C 1
ATOM 570 O O . SER A 1 74 ? -2.950 -18.201 -12.793 1.00 50.47 74 SER A O 1
ATOM 572 N N . GLY A 1 75 ? -2.192 -16.371 -13.857 1.00 50.03 75 GLY A N 1
ATOM 573 C CA . GLY A 1 75 ? -0.826 -16.836 -14.070 1.00 50.03 75 GLY A CA 1
ATOM 574 C C . GLY A 1 75 ? 0.064 -16.480 -12.871 1.00 50.03 75 GLY A C 1
ATOM 575 O O . GLY A 1 75 ? -0.318 -15.637 -12.054 1.00 50.03 75 GLY A O 1
ATOM 576 N N . PRO A 1 76 ? 1.258 -17.086 -12.747 1.00 46.53 76 PRO A N 1
ATOM 577 C CA . PRO A 1 76 ? 2.220 -16.725 -11.710 1.00 46.53 76 PRO A CA 1
ATOM 578 C C . PRO A 1 76 ? 2.460 -15.211 -11.727 1.00 46.53 76 PRO A C 1
ATOM 580 O O . PRO A 1 76 ? 2.792 -14.648 -12.774 1.00 46.53 76 PRO A O 1
ATOM 583 N N . ILE A 1 77 ? 2.268 -14.540 -10.586 1.00 48.38 77 ILE A N 1
ATOM 584 C CA . ILE A 1 77 ? 2.464 -13.091 -10.482 1.00 48.38 77 ILE A CA 1
ATOM 585 C C . ILE A 1 77 ? 3.961 -12.820 -10.651 1.00 48.38 77 ILE A C 1
ATOM 587 O O . ILE A 1 77 ? 4.751 -12.930 -9.719 1.00 48.38 77 ILE A O 1
ATOM 591 N N . THR A 1 78 ? 4.364 -12.500 -11.877 1.00 48.00 78 THR A N 1
ATOM 592 C CA . THR A 1 78 ? 5.727 -12.055 -12.172 1.00 48.00 78 THR A CA 1
ATOM 593 C C . THR A 1 78 ? 6.004 -10.748 -11.424 1.00 48.00 78 THR A C 1
ATOM 595 O O . THR A 1 78 ? 5.083 -9.970 -11.174 1.00 48.00 78 THR A O 1
ATOM 598 N N . PHE A 1 79 ? 7.267 -10.460 -11.093 1.00 53.25 79 PHE A N 1
ATOM 599 C CA . PHE A 1 79 ? 7.678 -9.191 -10.464 1.00 53.25 79 PHE A CA 1
ATOM 600 C C . PHE A 1 79 ? 7.086 -7.960 -11.180 1.00 53.25 79 PHE A C 1
ATOM 602 O O . PHE A 1 79 ? 6.624 -7.017 -10.548 1.00 53.25 79 PHE A O 1
ATOM 609 N N . ARG A 1 80 ? 6.963 -8.046 -12.508 1.00 56.50 80 ARG A N 1
ATOM 610 C CA . ARG A 1 80 ? 6.290 -7.083 -13.389 1.00 56.50 80 ARG A CA 1
ATOM 611 C C . ARG A 1 80 ? 4.795 -6.891 -13.092 1.00 56.50 80 ARG A C 1
ATOM 613 O O . ARG A 1 80 ? 4.290 -5.772 -13.154 1.00 56.50 80 ARG A O 1
ATOM 620 N N . GLY A 1 81 ? 4.084 -7.965 -12.756 1.00 57.78 81 GLY A N 1
ATOM 621 C CA . GLY A 1 81 ? 2.704 -7.912 -12.269 1.00 57.78 81 GLY A CA 1
ATOM 622 C C . GLY A 1 81 ? 2.595 -7.227 -10.905 1.00 57.78 81 GLY A C 1
ATOM 623 O O . GLY A 1 81 ? 1.661 -6.455 -10.686 1.00 57.78 81 GLY A O 1
ATOM 624 N N . ILE A 1 82 ? 3.585 -7.425 -10.026 1.00 62.88 82 ILE A N 1
ATOM 625 C CA . ILE A 1 82 ? 3.666 -6.736 -8.728 1.00 62.88 82 ILE A CA 1
ATOM 626 C C . ILE A 1 82 ? 3.870 -5.229 -8.944 1.00 62.88 82 ILE A C 1
ATOM 628 O O . ILE A 1 82 ? 3.127 -4.438 -8.371 1.00 62.88 82 ILE A O 1
ATOM 632 N N . SER A 1 83 ? 4.785 -4.821 -9.833 1.00 71.44 83 SER A N 1
ATOM 633 C CA . SER A 1 83 ? 5.037 -3.412 -10.188 1.00 71.44 83 SER A CA 1
ATOM 634 C C . SER A 1 83 ? 3.782 -2.669 -10.631 1.00 71.44 83 SER A C 1
ATOM 636 O O . SER A 1 83 ? 3.476 -1.590 -10.125 1.00 71.44 83 SER A O 1
ATOM 638 N N . LEU A 1 84 ? 3.052 -3.259 -11.584 1.00 73.00 84 LEU A N 1
ATOM 639 C CA . LEU A 1 84 ? 1.841 -2.662 -12.129 1.00 73.00 84 LEU A CA 1
ATOM 640 C C . LEU A 1 84 ? 0.757 -2.585 -11.056 1.00 73.00 84 LEU A C 1
ATOM 642 O O . LEU A 1 84 ? 0.125 -1.547 -10.910 1.00 73.00 84 LEU A O 1
ATOM 646 N N . THR A 1 85 ? 0.586 -3.650 -10.270 1.00 77.94 85 THR A N 1
ATOM 647 C CA . THR A 1 85 ? -0.408 -3.689 -9.190 1.00 77.94 85 THR A CA 1
ATOM 648 C C . THR A 1 85 ? -0.128 -2.617 -8.138 1.00 77.94 85 THR A C 1
ATOM 650 O O . THR A 1 85 ? -1.041 -1.887 -7.754 1.00 77.94 85 THR A O 1
ATOM 653 N N . VAL A 1 86 ? 1.129 -2.474 -7.707 1.00 81.06 86 VAL A N 1
ATOM 654 C CA . VAL A 1 86 ? 1.547 -1.449 -6.739 1.00 81.06 86 VAL A CA 1
ATOM 655 C C . VAL A 1 86 ? 1.322 -0.050 -7.303 1.00 81.06 86 VAL A C 1
ATOM 657 O O . VAL A 1 86 ? 0.735 0.786 -6.621 1.00 81.06 86 VAL A O 1
ATOM 660 N N . TRP A 1 87 ? 1.717 0.205 -8.553 1.00 83.44 87 TRP A N 1
ATOM 661 C CA . TRP A 1 87 ? 1.496 1.503 -9.189 1.00 83.44 87 TRP A CA 1
ATOM 662 C C . TRP A 1 87 ? 0.007 1.829 -9.353 1.00 83.44 87 TRP A C 1
ATOM 664 O O . TRP A 1 87 ? -0.416 2.934 -9.025 1.00 83.44 87 TRP A O 1
ATOM 674 N N . THR A 1 88 ? -0.814 0.872 -9.795 1.00 82.94 88 THR A N 1
ATOM 675 C CA . THR A 1 88 ? -2.264 1.069 -9.928 1.00 82.94 88 THR A CA 1
ATOM 676 C C . THR A 1 88 ? -2.900 1.384 -8.578 1.00 82.94 88 THR A C 1
ATOM 678 O O . THR A 1 88 ? -3.698 2.314 -8.487 1.00 82.94 88 THR A O 1
ATOM 681 N N . ARG A 1 89 ? -2.527 0.654 -7.519 1.00 88.75 89 ARG A N 1
ATOM 682 C CA . ARG A 1 89 ? -3.022 0.918 -6.161 1.00 88.75 89 ARG A CA 1
ATOM 683 C C . ARG A 1 89 ? -2.577 2.275 -5.640 1.00 88.75 89 ARG A C 1
ATOM 685 O O . ARG A 1 89 ? -3.402 3.004 -5.099 1.00 88.75 89 ARG A O 1
ATOM 692 N N . PHE A 1 90 ? -1.313 2.629 -5.847 1.00 89.62 90 PHE A N 1
ATOM 693 C CA . PHE A 1 90 ? -0.811 3.954 -5.514 1.00 89.62 90 PHE A CA 1
ATOM 694 C C . PHE A 1 90 ? -1.621 5.041 -6.223 1.00 89.62 90 PHE A C 1
ATOM 696 O O . PHE A 1 90 ? -2.098 5.958 -5.567 1.00 89.62 90 PHE A O 1
ATOM 703 N N . LYS A 1 91 ? -1.832 4.916 -7.539 1.00 90.06 91 LYS A N 1
ATOM 704 C CA . LYS A 1 91 ? -2.544 5.922 -8.333 1.00 90.06 91 LYS A CA 1
ATOM 705 C C . LYS A 1 91 ? -3.989 6.101 -7.870 1.00 90.06 91 LYS A C 1
ATOM 707 O O . LYS A 1 91 ? -4.413 7.230 -7.670 1.00 90.06 91 LYS A O 1
ATOM 712 N N . GLN A 1 92 ? -4.691 4.999 -7.602 1.00 92.25 92 GLN A N 1
ATOM 713 C CA . GLN A 1 92 ? -6.047 5.023 -7.045 1.00 92.25 92 GLN A CA 1
ATOM 714 C C . GLN A 1 92 ? -6.120 5.773 -5.710 1.00 92.25 92 GLN A C 1
ATOM 716 O O . GLN A 1 92 ? -6.957 6.657 -5.558 1.00 92.25 92 GLN A O 1
ATOM 721 N N . LEU A 1 93 ? -5.244 5.440 -4.756 1.00 93.50 93 LEU A N 1
ATOM 722 C CA . LEU A 1 93 ? -5.228 6.093 -3.443 1.00 93.50 93 LEU A CA 1
ATOM 723 C C . LEU A 1 93 ? -4.829 7.567 -3.548 1.00 93.50 93 LEU A C 1
ATOM 725 O O . LEU A 1 93 ? -5.404 8.417 -2.878 1.00 93.50 93 LEU A O 1
ATOM 729 N N . PHE A 1 94 ? -3.860 7.873 -4.407 1.00 93.81 94 PHE A N 1
ATOM 730 C CA . PHE A 1 94 ? -3.396 9.232 -4.630 1.00 93.81 94 PHE A CA 1
ATOM 731 C C . PHE A 1 94 ? -4.501 10.119 -5.214 1.00 93.81 94 PHE A C 1
ATOM 733 O O . PHE A 1 94 ? -4.736 11.210 -4.702 1.00 93.81 94 PHE A O 1
ATOM 740 N N . ASP A 1 95 ? -5.195 9.642 -6.253 1.00 94.50 95 ASP A N 1
ATOM 741 C CA . ASP A 1 95 ? -6.325 10.350 -6.862 1.00 94.50 95 ASP A CA 1
ATOM 742 C C . ASP A 1 95 ? -7.464 10.532 -5.852 1.00 94.50 95 ASP A C 1
ATOM 744 O O . ASP A 1 95 ? -7.981 11.637 -5.716 1.00 94.50 95 ASP A O 1
ATOM 748 N N . GLN A 1 96 ? -7.786 9.493 -5.075 1.00 95.31 96 GLN A N 1
ATOM 749 C CA . GLN A 1 96 ? -8.803 9.574 -4.029 1.00 95.31 96 GLN A CA 1
ATOM 750 C C . GLN A 1 96 ? -8.487 10.678 -3.007 1.00 95.31 96 GLN A C 1
ATOM 752 O O . GLN A 1 96 ? -9.324 11.543 -2.765 1.00 95.31 96 GLN A O 1
ATOM 757 N N . ILE A 1 97 ? -7.278 10.693 -2.435 1.00 92.75 97 ILE A N 1
ATOM 758 C CA . ILE A 1 97 ? -6.894 11.691 -1.422 1.00 92.75 97 ILE A CA 1
ATOM 759 C C . ILE A 1 97 ? -6.847 13.096 -2.030 1.00 92.75 97 ILE A C 1
ATOM 761 O O . ILE A 1 97 ? -7.246 14.068 -1.382 1.00 92.75 97 ILE A O 1
ATOM 765 N N . ARG A 1 98 ? -6.353 13.219 -3.269 1.00 94.81 98 ARG A N 1
ATOM 766 C CA . ARG A 1 98 ? -6.324 14.493 -3.991 1.00 94.81 98 ARG A CA 1
ATOM 767 C C . ARG A 1 98 ? -7.732 15.063 -4.127 1.00 94.81 98 ARG A C 1
ATOM 769 O O . ARG A 1 98 ? -7.941 16.228 -3.795 1.00 94.81 98 ARG A O 1
ATOM 776 N N . ASP A 1 99 ? -8.668 14.246 -4.596 1.00 95.31 99 ASP A N 1
ATOM 777 C CA . ASP A 1 99 ? -10.034 14.669 -4.883 1.00 95.31 99 ASP A CA 1
ATOM 778 C C . ASP A 1 99 ? -10.802 14.959 -3.579 1.00 95.31 99 ASP A C 1
ATOM 780 O O . ASP A 1 99 ? -11.502 15.967 -3.493 1.00 95.31 99 ASP A O 1
ATOM 784 N N . GLU A 1 100 ? -10.598 14.154 -2.528 1.00 95.62 100 GLU A N 1
ATOM 785 C CA . GLU A 1 100 ? -11.167 14.379 -1.188 1.00 95.62 100 GLU A CA 1
ATOM 786 C C . GLU A 1 100 ? -10.700 15.698 -0.557 1.00 95.62 100 GLU A C 1
ATOM 788 O O . GLU A 1 100 ? -11.484 16.394 0.089 1.00 95.62 100 GLU A O 1
ATOM 793 N N . LYS A 1 101 ? -9.420 16.049 -0.723 1.00 92.94 101 LYS A N 1
ATOM 794 C CA . LYS A 1 101 ? -8.834 17.269 -0.147 1.00 92.94 101 LYS A CA 1
ATOM 795 C C . LYS A 1 101 ? -8.902 18.480 -1.083 1.00 92.94 101 LYS A C 1
ATOM 797 O O . LYS A 1 101 ? -8.522 19.571 -0.663 1.00 92.94 101 LYS A O 1
ATOM 802 N N . GLY A 1 102 ? -9.364 18.308 -2.323 1.00 94.06 102 GLY A N 1
ATOM 803 C CA . GLY A 1 102 ? -9.413 19.368 -3.334 1.00 94.06 102 GLY A CA 1
ATOM 804 C C . GLY A 1 102 ? -8.038 19.945 -3.686 1.00 94.06 102 GLY A C 1
ATOM 805 O O . GLY A 1 102 ? -7.936 21.133 -3.984 1.00 94.06 102 GLY A O 1
ATOM 806 N N . LEU A 1 103 ? -6.982 19.130 -3.606 1.00 94.00 103 LEU A N 1
ATOM 807 C CA . LEU A 1 103 ? -5.599 19.567 -3.809 1.00 94.00 103 LEU A CA 1
ATOM 808 C C . LEU A 1 103 ? -5.200 19.494 -5.283 1.00 94.00 103 LEU 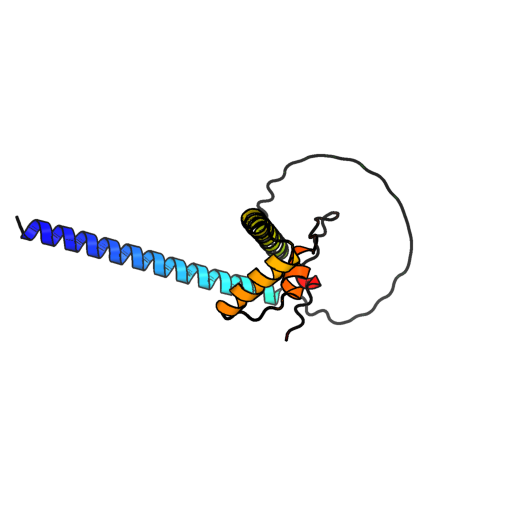A C 1
ATOM 810 O O . LEU A 1 103 ? -5.621 18.602 -6.019 1.00 94.00 103 LEU A O 1
ATOM 814 N N . ASN A 1 104 ? -4.314 20.385 -5.715 1.00 92.94 104 ASN A N 1
ATOM 815 C CA . ASN A 1 104 ? -3.633 20.213 -6.994 1.00 92.94 104 ASN A CA 1
ATOM 816 C C . ASN A 1 104 ? -2.488 19.186 -6.873 1.00 92.94 104 ASN A C 1
ATOM 818 O O . ASN A 1 104 ? -2.034 18.866 -5.774 1.00 92.94 104 ASN A O 1
ATOM 822 N N . THR A 1 105 ? -1.997 18.670 -8.006 1.00 90.06 105 THR A N 1
ATOM 823 C CA . THR A 1 105 ? -0.950 17.630 -8.054 1.00 90.06 105 THR A CA 1
ATOM 824 C C . THR A 1 105 ? 0.301 17.988 -7.249 1.00 90.06 105 THR A C 1
ATOM 826 O O . THR A 1 105 ? 0.886 17.119 -6.605 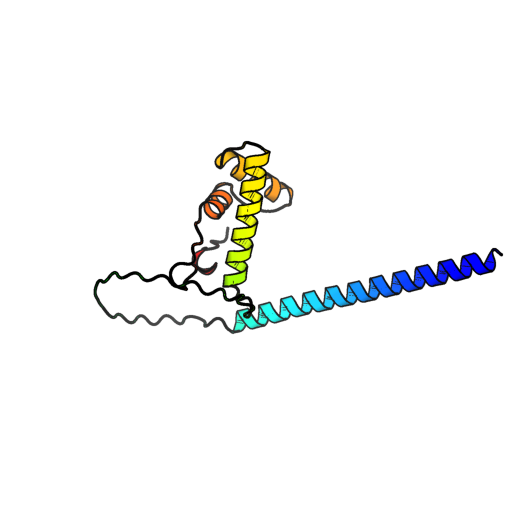1.00 90.06 105 THR A O 1
ATOM 829 N N . GLU A 1 106 ? 0.723 19.250 -7.261 1.00 92.38 106 GLU A N 1
ATOM 830 C CA . GLU A 1 106 ? 1.924 19.691 -6.554 1.00 92.38 106 GLU A CA 1
ATOM 831 C C . GLU A 1 106 ? 1.738 19.651 -5.031 1.00 92.38 106 GLU A C 1
ATOM 833 O O . GLU A 1 106 ? 2.621 19.169 -4.313 1.00 92.38 106 GLU A O 1
ATOM 838 N N . GLU A 1 107 ? 0.570 20.074 -4.552 1.00 94.38 107 GLU A N 1
ATOM 839 C CA . GLU A 1 107 ? 0.192 20.051 -3.137 1.00 94.38 107 GLU A CA 1
ATOM 840 C C . GLU A 1 107 ? 0.080 18.622 -2.599 1.00 94.38 107 GLU A C 1
ATOM 842 O O . GLU A 1 107 ? 0.664 18.312 -1.559 1.00 94.38 107 GLU A O 1
ATOM 847 N N . ILE A 1 108 ? -0.601 17.722 -3.319 1.00 95.50 108 ILE A N 1
ATOM 848 C CA . ILE A 1 108 ? -0.731 16.326 -2.877 1.00 95.50 108 ILE A CA 1
ATOM 849 C C . ILE A 1 108 ? 0.617 15.590 -2.927 1.00 95.50 108 ILE A C 1
ATOM 851 O O . ILE A 1 108 ? 0.936 14.833 -2.011 1.00 95.50 108 ILE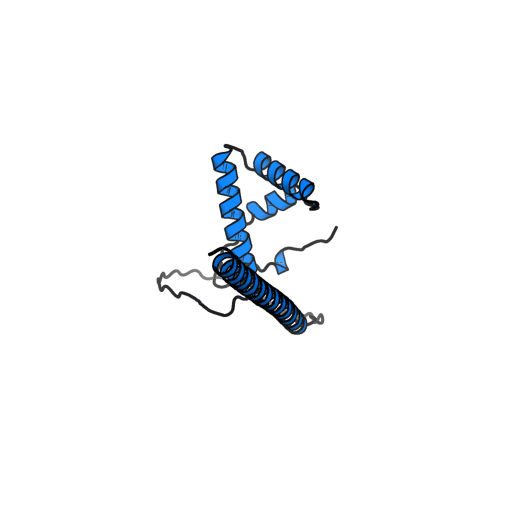 A O 1
ATOM 855 N N . CYS A 1 109 ? 1.475 15.870 -3.919 1.00 93.62 109 CYS A N 1
ATOM 856 C CA . CYS A 1 109 ? 2.834 15.319 -3.946 1.00 93.62 109 CYS A CA 1
ATOM 857 C C . CYS A 1 109 ? 3.651 15.770 -2.732 1.00 93.62 109 CYS A C 1
ATOM 859 O O . CYS A 1 109 ? 4.433 14.987 -2.189 1.00 93.62 109 CYS A O 1
ATOM 861 N N . LEU A 1 110 ? 3.503 17.031 -2.313 1.00 94.12 110 LEU A N 1
ATOM 862 C CA . LEU A 1 110 ? 4.198 17.552 -1.142 1.00 94.12 110 LEU A CA 1
ATOM 863 C C . LEU A 1 110 ? 3.672 16.913 0.147 1.00 94.12 110 LEU A C 1
ATOM 865 O O . LEU A 1 110 ? 4.489 16.485 0.963 1.00 94.12 110 LEU A O 1
ATOM 869 N N . LEU A 1 111 ? 2.348 16.801 0.292 1.00 94.06 111 LEU A N 1
ATOM 870 C CA . LEU A 1 111 ? 1.690 16.175 1.441 1.00 94.06 111 LEU A CA 1
ATOM 871 C C . LEU A 1 111 ? 2.163 14.730 1.635 1.00 94.06 111 LEU A C 1
ATOM 873 O O . LEU A 1 111 ? 2.689 14.392 2.691 1.00 94.06 111 LEU A O 1
ATOM 877 N N . VAL A 1 112 ? 2.085 13.911 0.584 1.00 92.81 112 VAL A N 1
ATOM 878 C CA . VAL A 1 112 ? 2.531 12.509 0.622 1.00 92.81 112 VAL A CA 1
ATOM 879 C C . VAL A 1 112 ? 4.021 12.415 0.971 1.00 92.81 112 VAL A C 1
ATOM 881 O O . VAL A 1 112 ? 4.441 11.536 1.722 1.00 92.81 112 VAL A O 1
ATOM 884 N N . ALA A 1 113 ? 4.844 13.343 0.471 1.00 92.38 113 ALA A N 1
ATOM 885 C CA . ALA A 1 113 ? 6.266 13.371 0.800 1.00 92.38 113 ALA A CA 1
ATOM 886 C C . ALA A 1 113 ? 6.518 13.701 2.278 1.00 92.38 113 ALA A C 1
ATOM 888 O O . ALA A 1 113 ? 7.472 13.182 2.853 1.00 92.38 113 ALA A O 1
ATOM 889 N N . ILE A 1 114 ? 5.719 14.595 2.869 1.00 92.94 114 ILE A N 1
ATOM 890 C CA . ILE A 1 114 ? 5.796 14.947 4.292 1.00 92.94 114 ILE A CA 1
ATOM 891 C C . ILE A 1 114 ? 5.401 13.739 5.138 1.00 92.94 114 ILE A C 1
ATOM 893 O O . ILE A 1 114 ? 6.208 13.317 5.959 1.00 92.94 114 ILE A O 1
ATOM 897 N N . GLU A 1 115 ? 4.247 13.130 4.870 1.00 93.56 115 GLU A N 1
ATOM 898 C CA . GLU A 1 115 ? 3.750 11.985 5.644 1.00 93.56 115 GLU A CA 1
ATOM 899 C C . GLU A 1 115 ? 4.727 10.798 5.607 1.00 93.56 115 GLU A C 1
ATOM 901 O O . GLU A 1 115 ? 5.064 10.227 6.642 1.00 93.56 115 GLU A O 1
ATOM 906 N N . ILE A 1 116 ? 5.283 10.465 4.434 1.00 89.19 116 ILE A N 1
ATOM 907 C CA . ILE A 1 116 ? 6.296 9.401 4.333 1.00 89.19 116 ILE A CA 1
ATOM 908 C C . ILE A 1 116 ? 7.544 9.742 5.161 1.00 89.19 116 ILE A C 1
ATOM 910 O O . ILE A 1 116 ? 8.131 8.848 5.770 1.00 89.19 116 ILE A O 1
ATOM 914 N N . ARG A 1 117 ? 7.962 11.016 5.199 1.00 90.44 117 ARG A N 1
ATOM 915 C CA . ARG A 1 117 ? 9.109 11.449 6.013 1.00 90.44 117 ARG A CA 1
ATOM 916 C C . ARG A 1 117 ? 8.824 11.392 7.509 1.00 90.44 117 ARG A C 1
ATOM 918 O O . ARG A 1 117 ? 9.713 11.001 8.260 1.00 90.44 117 ARG A O 1
ATOM 925 N N . GLU A 1 118 ? 7.613 11.729 7.936 1.00 93.12 118 GLU A N 1
ATOM 926 C CA . GLU A 1 118 ? 7.178 11.602 9.334 1.00 93.12 118 GLU A CA 1
ATOM 927 C C . GLU A 1 118 ? 7.177 10.142 9.802 1.00 93.12 118 GLU A C 1
ATOM 929 O O . GLU A 1 118 ? 7.534 9.855 10.942 1.00 93.12 118 GLU A O 1
ATOM 934 N N . LEU A 1 119 ? 6.891 9.205 8.894 1.00 92.81 119 LEU A N 1
ATOM 935 C CA . LEU A 1 119 ? 6.999 7.762 9.129 1.00 92.81 119 LEU A CA 1
ATOM 936 C C . LEU A 1 119 ? 8.442 7.218 9.030 1.00 92.81 119 LEU A C 1
ATOM 938 O O . LEU A 1 119 ? 8.653 6.007 9.070 1.00 92.81 119 LEU A O 1
ATOM 942 N N . GLY A 1 120 ? 9.447 8.090 8.894 1.00 88.81 120 GLY A N 1
ATOM 943 C CA . GLY A 1 120 ? 10.866 7.721 8.826 1.00 88.81 120 GLY A CA 1
ATOM 944 C C . GLY A 1 120 ? 11.385 7.385 7.423 1.00 88.81 120 GLY A C 1
ATOM 945 O O . GLY A 1 120 ? 12.548 7.007 7.266 1.00 88.81 120 GLY A O 1
ATOM 946 N N . GLY A 1 121 ? 10.561 7.537 6.387 1.00 88.50 121 GLY A N 1
ATOM 947 C CA . GLY A 1 121 ? 10.976 7.388 4.997 1.00 88.50 121 GLY A CA 1
ATOM 948 C C . GLY A 1 121 ? 11.840 8.555 4.508 1.00 88.50 121 GLY A C 1
ATOM 949 O O . GLY A 1 121 ? 11.766 9.679 4.998 1.00 88.50 121 GLY A O 1
ATOM 950 N N . LYS A 1 122 ? 12.664 8.315 3.486 1.00 90.12 122 LYS A N 1
ATOM 951 C CA . LYS A 1 122 ? 13.444 9.365 2.811 1.00 90.12 122 LYS A CA 1
ATOM 952 C C . LYS A 1 122 ? 13.006 9.461 1.359 1.00 90.12 122 LYS A C 1
ATOM 954 O O . LYS A 1 122 ? 13.474 8.707 0.515 1.00 90.12 122 LYS A O 1
ATOM 959 N N . ILE A 1 123 ? 12.092 10.386 1.078 1.00 87.75 123 ILE A N 1
ATOM 960 C CA . ILE A 1 123 ? 11.560 10.604 -0.269 1.00 87.75 123 ILE A CA 1
ATOM 961 C C . ILE A 1 123 ? 11.421 12.098 -0.577 1.00 87.75 123 ILE A C 1
ATOM 963 O O . ILE A 1 123 ? 11.097 12.912 0.297 1.00 87.75 123 ILE A O 1
ATOM 967 N N . LYS A 1 124 ? 11.683 12.467 -1.835 1.00 89.00 124 LYS A N 1
ATOM 968 C CA . LYS A 1 124 ? 11.530 13.835 -2.351 1.00 89.00 124 LYS A CA 1
ATOM 969 C C . LYS A 1 124 ? 10.183 13.976 -3.064 1.00 89.00 124 LYS A C 1
ATOM 971 O O . LYS A 1 124 ? 9.706 13.024 -3.675 1.00 89.00 124 LYS A O 1
ATOM 976 N N . LYS A 1 125 ? 9.612 15.189 -3.060 1.00 90.88 125 LYS A N 1
ATOM 977 C CA . LYS A 1 125 ? 8.362 15.518 -3.780 1.00 90.88 125 LYS A CA 1
ATOM 978 C C . LYS A 1 125 ? 8.418 15.072 -5.246 1.00 90.88 125 LYS A C 1
ATOM 980 O O . LYS A 1 125 ? 7.519 14.392 -5.722 1.00 90.88 125 LYS A O 1
ATOM 985 N N . ASN A 1 126 ? 9.514 15.399 -5.932 1.00 84.94 126 ASN A N 1
ATOM 986 C CA . ASN A 1 126 ? 9.689 15.105 -7.357 1.00 84.94 126 ASN A CA 1
ATOM 987 C C . ASN A 1 126 ? 9.696 13.597 -7.650 1.00 84.94 126 ASN A C 1
ATOM 989 O O . ASN A 1 126 ? 9.285 13.186 -8.728 1.00 84.94 126 ASN A O 1
ATOM 993 N N . THR A 1 127 ? 10.126 12.768 -6.693 1.00 84.62 127 THR A N 1
ATOM 994 C CA . THR A 1 127 ? 10.075 11.305 -6.820 1.00 84.62 127 THR A CA 1
ATOM 995 C C . THR A 1 127 ? 8.629 10.812 -6.841 1.00 84.62 127 THR A C 1
ATOM 997 O O . THR A 1 127 ? 8.274 9.994 -7.681 1.00 84.62 127 THR A O 1
ATOM 1000 N N . ILE A 1 128 ? 7.780 11.346 -5.959 1.00 88.31 128 ILE A N 1
ATOM 1001 C CA . ILE A 1 128 ? 6.348 11.012 -5.901 1.00 88.31 128 ILE A CA 1
ATOM 1002 C C . ILE A 1 128 ? 5.633 11.514 -7.152 1.00 88.31 128 ILE A C 1
ATOM 1004 O O . ILE A 1 128 ? 4.884 10.763 -7.771 1.00 88.31 128 ILE A O 1
ATOM 1008 N N . GLN A 1 129 ? 5.917 12.752 -7.559 1.00 87.75 129 GLN A N 1
ATOM 1009 C CA . GLN A 1 129 ? 5.355 13.337 -8.772 1.00 87.75 129 GLN A CA 1
ATOM 1010 C C . GLN A 1 129 ? 5.717 12.511 -10.010 1.00 87.75 129 GLN A C 1
ATOM 1012 O O . GLN A 1 129 ? 4.834 12.100 -10.759 1.00 87.75 129 GLN A O 1
ATOM 1017 N N . GLY A 1 130 ? 7.001 12.176 -10.169 1.00 84.00 130 GLY A N 1
ATOM 1018 C CA . GLY A 1 130 ? 7.467 11.329 -11.261 1.00 84.00 130 GLY A CA 1
ATOM 1019 C C . GLY A 1 130 ? 6.829 9.941 -11.243 1.00 84.00 130 GLY A C 1
ATOM 1020 O O . GLY A 1 130 ? 6.514 9.406 -12.301 1.00 84.00 130 GLY A O 1
ATOM 1021 N N . PHE A 1 131 ? 6.581 9.366 -10.063 1.00 84.50 131 PHE A N 1
ATOM 1022 C CA . PHE A 1 131 ? 5.891 8.082 -9.935 1.00 84.50 131 PHE A CA 1
ATOM 1023 C C . PHE A 1 131 ? 4.400 8.168 -10.317 1.00 84.50 131 PHE A C 1
ATOM 1025 O O . PHE A 1 131 ? 3.884 7.286 -11.007 1.00 84.50 131 PHE A O 1
ATOM 1032 N N . TYR A 1 132 ? 3.720 9.249 -9.930 1.00 86.81 132 TYR A N 1
ATOM 1033 C CA . TYR A 1 132 ? 2.306 9.498 -10.226 1.00 86.81 132 TYR A CA 1
ATOM 1034 C C . TYR A 1 132 ? 2.034 9.772 -11.717 1.00 86.81 132 TYR A C 1
ATOM 1036 O O . TYR A 1 132 ? 1.125 9.188 -12.327 1.00 86.81 132 TYR A O 1
ATOM 1044 N N . GLU A 1 133 ? 2.842 10.647 -12.318 1.00 83.75 133 GLU A N 1
ATOM 1045 C CA . GLU A 1 133 ? 2.714 11.078 -13.715 1.00 83.75 133 GLU A CA 1
ATOM 1046 C C . GLU A 1 133 ? 3.116 9.979 -14.706 1.00 83.75 133 GLU A C 1
ATOM 1048 O O . GLU A 1 133 ? 2.713 10.003 -15.873 1.00 83.75 133 GLU A O 1
ATOM 1053 N N . ARG A 1 134 ? 3.878 8.974 -14.256 1.00 73.25 134 ARG A N 1
ATOM 1054 C CA . ARG A 1 134 ? 4.317 7.872 -15.110 1.00 73.25 134 ARG A CA 1
ATOM 1055 C C . ARG A 1 134 ? 3.116 7.055 -15.566 1.00 73.25 134 ARG A C 1
ATOM 1057 O O . ARG A 1 134 ? 2.508 6.341 -14.783 1.00 73.25 134 ARG A O 1
ATOM 1064 N N . ASN A 1 135 ? 2.781 7.126 -16.849 1.00 60.50 135 ASN A N 1
ATOM 1065 C CA . ASN A 1 135 ? 1.739 6.295 -17.443 1.00 60.50 135 ASN A CA 1
ATOM 1066 C C . ASN A 1 135 ? 2.281 4.886 -17.706 1.00 60.50 135 ASN A C 1
ATOM 1068 O O . ASN A 1 135 ? 2.801 4.610 -18.790 1.00 60.50 135 ASN A O 1
ATOM 1072 N N . ILE A 1 136 ? 2.150 3.984 -16.728 1.00 61.06 136 ILE A N 1
ATOM 1073 C CA . ILE A 1 136 ? 2.417 2.559 -16.948 1.00 61.06 136 ILE A CA 1
ATOM 1074 C C . ILE A 1 136 ? 1.273 1.999 -17.800 1.00 61.06 136 ILE A C 1
ATOM 1076 O O . ILE A 1 136 ? 0.249 1.539 -17.302 1.00 61.06 136 ILE A O 1
ATOM 1080 N N . THR A 1 137 ? 1.425 2.096 -19.118 1.00 48.62 137 THR A N 1
ATOM 1081 C CA . THR A 1 137 ? 0.485 1.520 -20.083 1.00 48.62 137 THR A CA 1
ATOM 1082 C C . THR A 1 137 ? 0.997 0.163 -20.552 1.00 48.62 137 THR A C 1
ATOM 1084 O O . THR A 1 137 ? 2.183 -0.027 -20.816 1.00 48.62 137 THR A O 1
ATOM 1087 N N . LYS A 1 138 ? 0.091 -0.813 -20.655 1.00 46.56 138 LYS A N 1
ATOM 1088 C CA . LYS A 1 138 ? 0.364 -2.123 -21.256 1.00 46.56 138 LYS A CA 1
ATOM 1089 C C . LYS A 1 138 ? 0.453 -1.927 -22.774 1.00 46.56 138 LYS A C 1
ATOM 1091 O O . LYS A 1 138 ? -0.555 -2.038 -23.465 1.00 46.56 138 LYS A O 1
ATOM 1096 N N . ARG A 1 139 ? 1.624 -1.574 -23.313 1.00 39.84 139 ARG A N 1
ATOM 1097 C CA . ARG A 1 139 ? 1.812 -1.414 -24.764 1.00 39.84 139 ARG A CA 1
ATOM 1098 C C . ARG A 1 139 ? 2.213 -2.761 -25.374 1.00 39.84 139 ARG A C 1
ATOM 1100 O O . ARG A 1 139 ? 3.328 -3.227 -25.188 1.00 39.84 139 ARG A O 1
ATOM 1107 N N . GLY A 1 140 ? 1.291 -3.399 -26.100 1.00 43.38 140 GLY A N 1
ATOM 1108 C CA . GLY A 1 140 ? 1.600 -4.541 -26.978 1.00 43.38 140 GLY A CA 1
ATOM 1109 C C . GLY A 1 140 ? 2.239 -5.753 -26.289 1.00 43.38 140 GLY A C 1
ATOM 1110 O O . GLY A 1 140 ? 3.161 -6.345 -26.832 1.00 43.38 140 GLY A O 1
ATOM 1111 N N . GLY A 1 141 ? 1.813 -6.099 -25.070 1.00 44.47 141 GLY A N 1
ATOM 1112 C CA . GLY A 1 141 ? 2.401 -7.221 -24.323 1.00 44.47 141 GLY A CA 1
ATOM 1113 C C . GLY A 1 141 ? 3.690 -6.883 -23.564 1.00 44.47 141 GLY A C 1
ATOM 1114 O O . GLY A 1 141 ? 4.079 -7.659 -22.692 1.00 44.47 141 GLY A O 1
ATOM 1115 N N . TYR A 1 142 ? 4.262 -5.690 -23.766 1.00 43.50 142 TYR A N 1
ATOM 1116 C CA . TYR A 1 142 ? 5.346 -5.109 -22.971 1.00 43.50 142 TYR A CA 1
ATOM 1117 C C . TYR A 1 142 ? 4.776 -4.053 -21.996 1.00 43.50 142 TYR A C 1
ATOM 1119 O O . TYR A 1 142 ? 3.881 -3.273 -22.300 1.00 43.50 142 TYR A O 1
ATOM 1127 N N . ILE A 1 143 ? 5.219 -4.108 -20.745 1.00 49.59 143 ILE A N 1
ATOM 1128 C CA . ILE A 1 143 ? 4.861 -3.222 -19.629 1.00 49.59 143 ILE A CA 1
ATOM 1129 C C . ILE A 1 143 ? 6.248 -2.926 -19.113 1.00 49.59 143 ILE A C 1
ATOM 1131 O O . ILE A 1 143 ? 6.912 -3.882 -18.699 1.00 49.59 143 ILE A O 1
ATOM 1135 N N . SER A 1 144 ? 6.680 -1.677 -19.252 1.00 48.69 144 SER A N 1
ATOM 1136 C CA . SER A 1 144 ? 7.937 -1.172 -18.708 1.00 48.69 144 SER A CA 1
ATOM 1137 C C . SER A 1 144 ? 8.103 -1.718 -17.292 1.00 48.69 144 SER A C 1
ATOM 1139 O O . SER A 1 144 ? 7.212 -1.544 -16.454 1.00 48.69 144 SER A O 1
ATOM 1141 N N . THR A 1 145 ? 9.149 -2.507 -17.070 1.00 48.28 145 THR A N 1
ATOM 1142 C CA . THR A 1 145 ? 9.384 -3.165 -15.783 1.00 48.28 145 THR A CA 1
ATOM 1143 C C . THR A 1 145 ? 9.830 -2.128 -14.750 1.00 48.28 145 THR A C 1
ATOM 1145 O O . THR A 1 145 ? 10.243 -1.022 -15.102 1.00 48.28 145 THR A O 1
ATOM 1148 N N . LEU A 1 146 ? 9.777 -2.479 -13.455 1.00 49.22 146 LEU A N 1
ATOM 1149 C CA . LEU A 1 146 ? 10.487 -1.699 -12.427 1.00 49.22 146 LEU A CA 1
ATOM 1150 C C . LEU A 1 146 ? 12.006 -1.620 -12.720 1.00 49.22 146 LEU A C 1
ATOM 1152 O O . LEU A 1 146 ? 12.686 -0.829 -12.086 1.00 49.22 146 LEU A O 1
ATOM 1156 N N . ASP A 1 147 ? 12.561 -2.390 -13.659 1.00 42.38 147 ASP A N 1
ATOM 1157 C CA . ASP A 1 147 ? 13.985 -2.303 -14.013 1.00 42.38 147 ASP A CA 1
ATOM 1158 C C . ASP A 1 147 ? 14.311 -1.013 -14.793 1.00 42.38 147 ASP A C 1
ATOM 1160 O O . ASP A 1 147 ? 15.399 -0.464 -14.644 1.00 42.38 147 ASP A O 1
ATOM 1164 N N . ASP A 1 148 ? 13.328 -0.425 -15.492 1.00 44.16 148 ASP A N 1
ATOM 1165 C CA . ASP A 1 148 ? 13.439 0.918 -16.093 1.00 44.16 148 ASP A CA 1
ATOM 1166 C C . ASP A 1 148 ? 13.395 2.047 -15.044 1.00 44.16 148 ASP A C 1
ATOM 1168 O O . ASP A 1 148 ? 13.474 3.230 -15.389 1.00 44.16 148 ASP A O 1
ATOM 1172 N N . ILE A 1 149 ? 13.161 1.722 -13.766 1.00 47.91 149 ILE A N 1
ATOM 1173 C CA . ILE A 1 149 ? 12.878 2.730 -12.735 1.00 47.91 149 ILE A CA 1
ATOM 1174 C C . ILE A 1 149 ? 14.125 3.399 -12.225 1.00 47.91 149 ILE A C 1
ATOM 1176 O O . ILE A 1 149 ? 13.962 4.435 -11.591 1.00 47.91 149 ILE A O 1
ATOM 1180 N N . GLY A 1 150 ? 15.325 2.891 -12.536 1.00 39.78 150 GLY A N 1
ATOM 1181 C CA . GLY A 1 150 ? 16.563 3.531 -12.120 1.00 39.78 150 GLY A CA 1
ATOM 1182 C C . GLY A 1 150 ? 16.409 4.025 -10.690 1.00 39.78 150 GLY A C 1
ATOM 1183 O O . GLY A 1 150 ? 16.349 5.234 -10.462 1.00 39.78 150 GLY A O 1
ATOM 1184 N N . PHE A 1 151 ? 16.247 3.096 -9.739 1.00 44.03 151 PHE A N 1
ATOM 1185 C CA . PHE A 1 151 ? 16.523 3.396 -8.339 1.00 44.03 151 PHE A CA 1
ATOM 1186 C C . PHE A 1 151 ? 18.009 3.785 -8.286 1.00 44.03 151 PHE A C 1
ATOM 1188 O O . PHE A 1 151 ? 18.872 2.999 -7.906 1.00 44.03 151 PHE A O 1
ATOM 1195 N N . PHE A 1 152 ? 18.323 4.996 -8.747 1.00 36.50 152 PHE A N 1
ATOM 1196 C CA . PHE A 1 152 ? 19.535 5.690 -8.405 1.00 36.50 152 PHE A CA 1
ATOM 1197 C C . PHE A 1 152 ? 19.404 5.882 -6.910 1.00 36.50 152 PHE A C 1
ATOM 1199 O O . PHE A 1 152 ? 18.646 6.713 -6.411 1.00 36.50 152 PHE A O 1
ATOM 1206 N N . ALA A 1 153 ? 20.071 4.971 -6.215 1.00 34.19 153 ALA A N 1
ATOM 1207 C CA . ALA A 1 153 ? 20.426 5.128 -4.837 1.00 34.19 153 ALA A CA 1
ATOM 1208 C C . ALA A 1 153 ? 20.924 6.563 -4.603 1.00 34.19 153 ALA A C 1
ATOM 1210 O O . ALA A 1 153 ? 21.695 7.088 -5.413 1.00 34.19 153 ALA A O 1
ATOM 1211 N N . ILE A 1 154 ? 20.517 7.089 -3.441 1.00 34.44 154 ILE A N 1
ATOM 1212 C CA . ILE A 1 154 ? 21.040 8.222 -2.650 1.00 34.44 154 ILE A CA 1
ATOM 1213 C C . ILE A 1 154 ? 20.023 9.358 -2.453 1.00 34.44 154 ILE A C 1
ATOM 1215 O O . ILE A 1 154 ? 19.756 10.168 -3.371 1.00 34.44 154 ILE A O 1
#

pLDDT: mean 71.77, std 23.52, range [29.44, 96.94]

Radius of gyration: 25.16 Å; chains: 1; bounding box: 50×44×82 Å

Sequence (154 aa):
MVNNIITRLNTIEEACRNDFSAINASIENLQNEMIRQYAVARRIQPVETDQLSMADKSETSNQSHANSSGSSDSGPITFRGISLTVWTRFKQLFDQIRDEKGLNTEEICLLVAIEIRELGGKIKKNTIQGFYERNITKRGGYISTLDDIGFFAI

Foldseek 3Di:
DVVVVVVVVVVVVVVVVVVVVVVVVVVVVVVVVVVVVVVVVVVPDDPPDDDDDDDDYDDDDDDDDDDDDDDPPPDDCDLQNVVVVVLVVLLVVLVVVCVVVVHDLQVSLVVVCVVCVVVVDDDDSVLSSCSNPDPQDCPPVDGPGCVVVPPVDD

Secondary structure (DSSP, 8-state):
-HHHHHHHHHHHHHHHHHHHHHHHHHHHHHHHHHHHHHHHHHHHS---------------------------------HHHHHHHHHHHHHHHHHHHHHHHT--HHHHHHHHHHHHHHTT----HHHHHHHHH-----BTTB---GGGG-----

Organism: Rhizophagus irregularis (strain DAOM 181602 / DAOM 197198 / MUCL 43194) (NCBI:txid747089)